Protein AF-A0A9P3ABR6-F1 (afdb_monomer_lite)

Sequence (146 aa):
MYVLEVPRRQAGTRQLNVAVRQRINVFYRPVGLEGDPADTGAKLQWTLTHDEAGVSLLTVRNPMPYHVSLQALRIDAVQLSEYLLLAPGAHFEMVVPASVLPSATHRFSYKALTDYGGQRTYCTPLKGQAAFTARLLEPHSFQDEC

Secondary structure (DSSP, 8-state):
-EEE--PPP---TTPPP---EEE-------TT--S-GGGTTTT-EEEEEE-TT--EEEEEE--SSS-EEEEEEEETTEEEEEEEEEPTT-EEEEEPPTTS-TTS-EEEEEEEE-TTS-EEEEEEEESS-SEE-PEEPPTTS-TT--

Foldseek 3Di:
DKDKADDDDDDDDPDDDDIDIDDDDDDDDDPPFDDDLVCQQQVKKWFWDADPVGWIKIKIFRQGQDKKWKAQWDWAPDGQDGIDIAHHGDMDMTTDDVVPPLQDWIKTKIWTADPVRDTWIWIDTDHNGRMDGTDTDDPPPDDDDD

pLDDT: mean 89.7, std 10.37, range [48.56, 98.56]

Radius of gyration: 19.5 Å; chains: 1; bounding box: 51×39×51 Å

InterPro domains:
  IPR001829 Pili assembly chaperone, bacterial [PR00969] (15-30)
  IPR001829 Pili assembly chaperone, bacterial [PR00969] (55-70)
  IPR008962 PapD-like superfamily [SSF49354] (1-37)
  IPR013783 Immunoglobulin-like fold [G3DSA:2.60.40.10] (35-123)
  IPR016148 Pili assembly chaperone, C-terminal [PF02753] (60-120)
  IPR036316 Pili assembly chaperone, C-terminal domain superfamily [SSF49584] (37-129)
  IPR050643 Periplasmic Pilus Chaperone [PTHR30251] (2-122)

Structure (mmCIF, N/CA/C/O backbone):
data_AF-A0A9P3ABR6-F1
#
_entry.id   AF-A0A9P3ABR6-F1
#
loop_
_atom_site.group_PDB
_atom_site.id
_atom_site.type_symbol
_atom_site.label_atom_id
_atom_site.label_alt_id
_atom_site.label_comp_id
_atom_site.label_asym_id
_atom_site.label_entity_id
_atom_site.label_seq_id
_atom_site.pdbx_PDB_ins_code
_atom_site.Cartn_x
_atom_site.Cartn_y
_atom_site.Cartn_z
_atom_site.occupancy
_atom_site.B_iso_or_equiv
_atom_site.auth_seq_id
_atom_site.auth_comp_id
_atom_site.auth_asym_id
_atom_site.auth_atom_id
_atom_site.pdbx_PDB_model_num
ATOM 1 N N . MET A 1 1 ? -17.894 -0.484 4.144 1.00 92.69 1 MET A N 1
ATOM 2 C CA . MET A 1 1 ? -18.962 -0.806 5.113 1.00 92.69 1 MET A CA 1
ATOM 3 C C . MET A 1 1 ? -18.739 -0.038 6.403 1.00 92.69 1 MET A C 1
ATOM 5 O O . MET A 1 1 ? -17.598 0.097 6.833 1.00 92.69 1 MET A O 1
ATOM 9 N N . TYR A 1 2 ? -19.816 0.468 6.998 1.00 93.31 2 TYR A N 1
ATOM 10 C CA . TYR A 1 2 ? -19.788 1.152 8.287 1.00 93.31 2 TYR A CA 1
ATOM 11 C C . TYR A 1 2 ? -20.630 0.365 9.284 1.00 93.31 2 TYR A C 1
ATOM 13 O O . TYR A 1 2 ? -21.764 0.015 8.972 1.00 93.31 2 TYR A O 1
ATOM 21 N N . VAL A 1 3 ? -20.082 0.120 10.470 1.00 94.31 3 VAL A N 1
ATOM 22 C CA . VAL A 1 3 ? -20.807 -0.479 11.597 1.00 94.31 3 VAL A CA 1
ATOM 23 C C . VAL A 1 3 ? -20.670 0.473 12.776 1.00 94.31 3 VAL A C 1
ATOM 25 O O . VAL A 1 3 ? -19.560 0.893 13.101 1.00 94.31 3 VAL A O 1
ATOM 28 N N . LEU A 1 4 ? -21.791 0.873 13.372 1.00 93.75 4 LEU A N 1
ATOM 29 C CA . LEU A 1 4 ? -21.819 1.795 14.504 1.00 93.75 4 LEU A CA 1
ATOM 30 C C . LEU A 1 4 ? -22.410 1.084 15.713 1.00 93.75 4 LEU A C 1
ATOM 32 O O . LEU A 1 4 ? -23.557 0.645 15.671 1.00 93.75 4 LEU A O 1
ATOM 36 N N . GLU A 1 5 ? -21.639 1.021 16.791 1.00 91.81 5 GLU A N 1
ATOM 37 C CA . GLU A 1 5 ? -22.167 0.640 18.090 1.00 91.81 5 GLU A CA 1
ATOM 38 C C . GLU A 1 5 ? -22.947 1.814 18.685 1.00 91.81 5 GLU A C 1
ATOM 40 O O . GLU A 1 5 ? -22.460 2.947 18.729 1.00 91.81 5 GLU A O 1
ATOM 45 N N . VAL A 1 6 ? -24.162 1.539 19.153 1.00 90.31 6 VAL 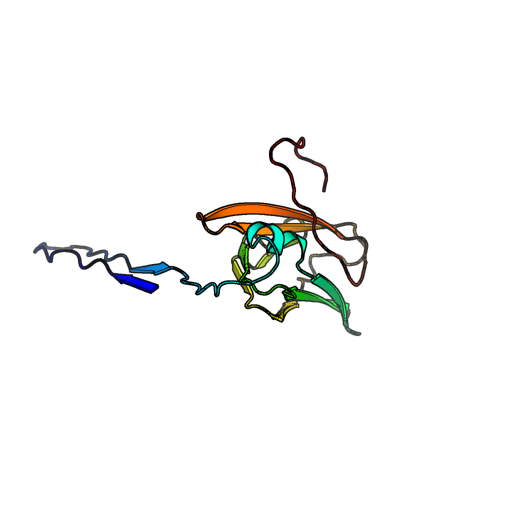A N 1
ATOM 46 C CA . VAL A 1 6 ? -24.980 2.511 19.878 1.00 90.31 6 VAL A CA 1
ATOM 47 C C . VAL A 1 6 ? -25.035 2.072 21.341 1.00 90.31 6 VAL A C 1
ATOM 49 O O . VAL A 1 6 ? -25.817 1.178 21.678 1.00 90.31 6 VAL A O 1
ATOM 52 N N . PRO A 1 7 ? -24.201 2.655 22.221 1.00 85.00 7 PRO A N 1
ATOM 53 C CA . PRO A 1 7 ? -24.175 2.280 23.626 1.00 85.00 7 PRO A CA 1
ATOM 54 C C . PRO A 1 7 ? -25.491 2.664 24.305 1.00 85.00 7 PRO A C 1
ATOM 56 O O . PRO A 1 7 ? -26.106 3.693 24.005 1.00 85.00 7 PRO A O 1
ATOM 59 N N . ARG A 1 8 ? -25.928 1.838 25.260 1.00 84.44 8 ARG A N 1
ATOM 60 C CA . ARG A 1 8 ? -27.131 2.130 26.047 1.00 84.44 8 ARG A CA 1
ATOM 61 C C . ARG A 1 8 ? -26.893 3.393 26.869 1.00 84.44 8 ARG A C 1
ATOM 63 O O . ARG A 1 8 ? -25.910 3.487 27.600 1.00 84.44 8 ARG A O 1
ATOM 70 N N . ARG A 1 9 ? -27.817 4.350 26.778 1.00 79.44 9 ARG A N 1
ATOM 71 C CA . ARG A 1 9 ? -27.775 5.572 27.584 1.00 79.44 9 ARG A CA 1
ATOM 72 C C . ARG A 1 9 ? -27.930 5.205 29.060 1.00 79.44 9 ARG A C 1
ATOM 74 O O . ARG A 1 9 ? -28.938 4.613 29.436 1.00 79.44 9 ARG A O 1
ATOM 81 N N . GLN A 1 10 ? -26.951 5.568 29.879 1.00 80.31 10 GLN A N 1
ATOM 82 C CA . GLN A 1 10 ? -27.040 5.469 31.335 1.00 80.31 10 GLN A CA 1
ATOM 83 C C . GLN A 1 10 ? -27.117 6.878 31.929 1.00 80.31 10 GLN A C 1
ATOM 85 O O . GLN A 1 10 ? -26.683 7.845 31.302 1.00 80.31 10 GLN A O 1
ATOM 90 N N . ALA A 1 11 ? -27.755 7.006 33.090 1.00 82.12 11 ALA A N 1
ATOM 91 C CA . ALA A 1 11 ? -27.826 8.264 33.820 1.00 82.12 11 ALA A CA 1
ATOM 92 C C . ALA A 1 11 ? -26.695 8.307 34.854 1.00 82.12 11 ALA A C 1
ATOM 94 O O . ALA A 1 11 ? -26.538 7.370 35.634 1.00 82.12 11 ALA A O 1
ATOM 95 N N . GLY A 1 12 ? -25.931 9.397 34.877 1.00 83.44 12 GLY A N 1
ATOM 96 C CA . GLY A 1 12 ? -24.861 9.607 35.846 1.00 83.44 12 GLY A CA 1
ATOM 97 C C . GLY A 1 12 ? -24.346 11.043 35.814 1.00 83.44 12 GLY A C 1
ATOM 98 O O . GLY A 1 12 ? -24.296 11.682 34.762 1.00 83.44 12 GLY A O 1
ATOM 99 N N . THR A 1 13 ? -23.966 11.576 36.973 1.00 84.81 13 THR A N 1
ATOM 100 C CA . THR A 1 13 ? -23.252 12.852 37.080 1.00 84.81 13 THR A CA 1
ATOM 101 C C . THR A 1 13 ? -21.793 12.649 36.662 1.00 84.81 13 THR A C 1
ATOM 103 O O . THR A 1 13 ? -21.127 11.748 37.159 1.00 84.81 13 THR A O 1
ATOM 106 N N . ARG A 1 14 ? -21.286 13.496 35.751 1.00 85.94 14 ARG A N 1
ATOM 107 C CA . ARG A 1 14 ? -19.916 13.421 35.187 1.00 85.94 14 ARG A CA 1
ATOM 108 C C . ARG A 1 14 ? -19.622 12.128 34.402 1.00 85.94 14 ARG A C 1
ATOM 110 O O . ARG A 1 14 ? -18.591 11.495 34.603 1.00 85.94 14 ARG A O 1
ATOM 117 N N . GLN A 1 15 ? -20.514 11.748 33.487 1.00 84.38 15 GLN A N 1
ATOM 118 C CA . GLN A 1 15 ? -20.338 10.555 32.652 1.00 84.38 15 GLN A CA 1
ATOM 119 C C . GLN A 1 15 ? -19.719 10.856 31.273 1.00 84.38 15 GLN A C 1
ATOM 121 O O . GLN A 1 15 ? -20.128 11.800 30.598 1.00 84.38 15 GLN A O 1
ATOM 126 N N . LEU A 1 16 ? -18.796 9.991 30.829 1.00 86.19 16 LEU A N 1
ATOM 127 C CA . LEU A 1 16 ? -18.312 9.891 29.447 1.00 86.19 16 LEU A CA 1
ATOM 128 C C . LEU A 1 16 ? -19.025 8.733 28.733 1.00 86.19 16 LEU A C 1
ATOM 130 O O . LEU A 1 16 ? -18.985 7.598 29.203 1.00 86.19 16 LEU A O 1
ATOM 134 N N . ASN A 1 17 ? -19.643 9.015 27.585 1.00 85.44 17 ASN A N 1
ATOM 135 C CA . ASN A 1 17 ? -20.204 7.995 26.701 1.00 85.44 17 ASN A CA 1
ATOM 136 C C . ASN A 1 17 ? -19.274 7.806 25.503 1.00 85.44 17 ASN A C 1
ATOM 138 O O . ASN A 1 17 ? -18.977 8.766 24.795 1.00 85.44 17 ASN A O 1
ATOM 142 N N . VAL A 1 18 ? -18.842 6.570 25.271 1.00 88.50 18 VAL A N 1
ATOM 143 C CA . VAL A 1 18 ? -17.990 6.205 24.136 1.00 88.50 18 VAL A CA 1
ATOM 144 C C . VAL A 1 18 ? -18.797 5.319 23.199 1.00 88.50 18 VAL A C 1
ATOM 146 O O . VAL A 1 18 ? -19.394 4.342 23.638 1.00 88.50 18 VAL A O 1
ATOM 149 N N . ALA A 1 19 ? -18.819 5.670 21.915 1.00 90.38 19 ALA A N 1
ATOM 150 C CA . ALA A 1 19 ? -19.404 4.864 20.852 1.00 90.38 19 ALA A CA 1
ATOM 151 C C . ALA A 1 19 ? -18.323 4.551 19.816 1.00 90.38 19 ALA A C 1
ATOM 153 O O . ALA A 1 19 ? -17.551 5.435 19.435 1.00 90.38 19 ALA A O 1
ATOM 154 N N . VAL A 1 20 ? -18.273 3.305 19.351 1.00 92.25 20 VAL A N 1
ATOM 155 C CA . VAL A 1 20 ? -17.267 2.852 18.388 1.00 92.25 20 VAL A CA 1
ATOM 156 C C . VAL A 1 20 ? -17.889 2.765 16.999 1.00 92.25 20 VAL A C 1
ATOM 158 O O . VAL A 1 20 ? -18.916 2.120 16.792 1.00 92.25 20 VAL A O 1
ATOM 161 N N . ARG A 1 21 ? -17.248 3.408 16.018 1.00 95.19 21 ARG A N 1
ATOM 162 C CA . ARG A 1 21 ? -17.587 3.272 14.598 1.00 95.19 21 ARG A CA 1
ATOM 163 C C . ARG A 1 21 ? -16.473 2.530 13.877 1.00 95.19 21 ARG A C 1
ATOM 165 O O . ARG A 1 21 ? -15.358 3.032 13.780 1.00 95.19 21 ARG A O 1
ATOM 172 N N . GLN A 1 22 ? -16.803 1.383 13.302 1.00 94.81 22 GLN A N 1
ATOM 173 C CA . GLN A 1 22 ? -15.895 0.606 12.468 1.00 94.81 22 GLN A CA 1
ATOM 174 C C . GLN A 1 22 ? -16.087 0.968 10.991 1.00 94.81 22 GLN A C 1
ATOM 176 O O . GLN A 1 22 ? -17.216 1.108 10.510 1.00 94.81 22 GLN A O 1
ATOM 181 N N . ARG A 1 23 ? -14.973 1.121 10.266 1.00 94.00 23 ARG A N 1
ATOM 182 C CA . ARG A 1 23 ? -14.927 1.357 8.815 1.00 94.00 23 ARG A CA 1
ATOM 183 C C . ARG A 1 23 ? -14.143 0.224 8.173 1.00 94.00 23 ARG A C 1
ATOM 185 O O . ARG A 1 23 ? -12.939 0.132 8.371 1.00 94.00 23 ARG A O 1
ATOM 192 N N . ILE A 1 24 ? -14.833 -0.628 7.427 1.00 92.31 24 ILE A N 1
ATOM 193 C CA . ILE A 1 24 ? -14.257 -1.836 6.828 1.00 92.31 24 ILE A CA 1
ATOM 194 C C . ILE A 1 24 ? -14.329 -1.707 5.307 1.00 92.31 24 ILE A C 1
ATOM 196 O O . ILE A 1 24 ? -15.386 -1.361 4.765 1.00 92.31 24 ILE A O 1
ATOM 200 N N . ASN A 1 25 ? -13.222 -1.975 4.615 1.00 92.75 25 ASN A N 1
ATOM 201 C CA . ASN A 1 25 ? -13.207 -2.028 3.156 1.00 92.75 25 ASN A CA 1
ATOM 202 C C . ASN A 1 25 ? -13.974 -3.269 2.679 1.00 92.75 25 ASN A C 1
ATOM 204 O O . ASN A 1 25 ? -13.763 -4.360 3.196 1.00 92.75 25 ASN A O 1
ATOM 208 N N . VAL A 1 26 ? -14.868 -3.100 1.704 1.00 94.25 26 VAL A N 1
ATOM 209 C CA . VAL A 1 26 ? -15.595 -4.206 1.063 1.00 94.25 26 VAL A CA 1
ATOM 210 C C . VAL A 1 26 ? -15.310 -4.126 -0.424 1.00 94.25 26 VAL A C 1
ATOM 212 O O . VAL A 1 26 ? -15.634 -3.120 -1.053 1.00 94.25 26 VAL A O 1
ATOM 215 N N . PHE A 1 27 ? -14.697 -5.174 -0.964 1.00 94.00 27 PHE A N 1
ATOM 216 C CA . PHE A 1 27 ? -14.332 -5.258 -2.371 1.00 94.00 27 PHE A CA 1
ATOM 217 C C . PHE A 1 27 ? -15.138 -6.364 -3.045 1.00 94.00 27 PHE A C 1
ATOM 219 O O . PHE A 1 27 ? -15.201 -7.487 -2.549 1.00 94.00 27 PHE A O 1
ATOM 226 N N . TYR A 1 28 ? -15.747 -6.048 -4.184 1.00 94.50 28 TYR A N 1
ATOM 227 C CA . TYR A 1 28 ? -16.374 -7.047 -5.041 1.00 94.50 28 TYR A CA 1
ATOM 228 C C . TYR A 1 28 ? -15.313 -7.680 -5.950 1.00 94.50 28 TYR A C 1
ATOM 230 O O . TYR A 1 28 ? -14.548 -6.958 -6.591 1.00 94.50 28 TYR A O 1
ATOM 238 N N . ARG A 1 29 ? -15.267 -9.017 -6.003 1.00 94.19 29 ARG A N 1
ATOM 239 C CA . ARG A 1 29 ? -14.360 -9.788 -6.865 1.00 94.19 29 ARG A CA 1
ATOM 240 C C . ARG A 1 29 ? -15.184 -10.594 -7.877 1.00 94.19 29 ARG A C 1
ATOM 242 O O . ARG A 1 29 ? -15.699 -11.649 -7.507 1.00 94.19 29 ARG A O 1
ATOM 249 N N . PRO A 1 30 ? -15.342 -10.105 -9.123 1.00 95.19 30 PRO A N 1
ATOM 250 C CA . PRO A 1 30 ? -15.942 -10.891 -10.192 1.00 95.19 30 PRO A CA 1
ATOM 251 C C . PRO A 1 30 ? -15.197 -12.213 -10.396 1.00 95.19 30 PRO A C 1
ATOM 253 O O . PRO A 1 30 ? -13.990 -12.309 -10.155 1.00 95.19 30 PRO A O 1
ATOM 256 N N . VAL A 1 31 ? -15.911 -13.226 -10.882 1.00 94.81 31 VAL A N 1
ATOM 257 C CA . VAL A 1 31 ? -15.281 -14.470 -11.335 1.00 94.81 31 VAL A CA 1
ATOM 258 C C . VAL A 1 31 ? -14.436 -14.205 -12.586 1.00 94.81 31 VAL A C 1
ATOM 260 O O . VAL A 1 31 ? -14.790 -13.357 -13.403 1.00 94.81 31 VAL A O 1
ATOM 263 N N . GLY A 1 32 ? -13.321 -14.923 -12.739 1.00 93.81 32 GLY A N 1
ATOM 264 C CA . GLY A 1 32 ? -12.455 -14.818 -13.922 1.00 93.81 32 GLY A CA 1
ATOM 265 C C . GLY A 1 32 ? -11.359 -13.748 -13.858 1.00 93.81 32 GLY A C 1
ATOM 266 O O . GLY A 1 32 ? -10.697 -13.521 -14.864 1.00 93.81 32 GLY A O 1
ATOM 267 N N . LEU A 1 33 ? -11.136 -13.100 -12.707 1.00 94.19 33 LEU A N 1
ATOM 268 C CA . LEU A 1 33 ? -9.934 -12.280 -12.520 1.00 94.19 33 LEU A CA 1
ATOM 269 C C . LEU A 1 33 ? -8.683 -13.162 -12.436 1.00 94.19 33 LEU A C 1
ATOM 271 O O . LEU A 1 33 ? -8.667 -14.147 -11.699 1.00 94.19 33 LEU A O 1
ATOM 275 N N . GLU A 1 34 ? -7.644 -12.783 -13.175 1.00 92.06 34 GLU A N 1
ATOM 276 C CA . GLU A 1 34 ? -6.385 -13.522 -13.239 1.00 92.06 34 GLU A CA 1
ATOM 277 C C . GLU A 1 34 ? -5.441 -13.216 -12.066 1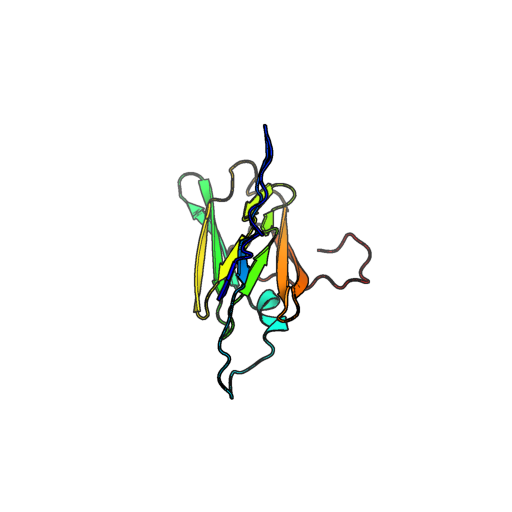.00 92.06 34 GLU A C 1
ATOM 279 O O . GLU A 1 34 ? -5.283 -12.069 -11.639 1.00 92.06 34 GLU A O 1
ATOM 284 N N . GLY A 1 35 ? -4.714 -14.250 -11.633 1.00 88.44 35 GLY A N 1
ATOM 285 C CA . GLY A 1 35 ? -3.694 -14.169 -10.589 1.00 88.44 35 GLY A CA 1
ATOM 286 C C . GLY A 1 35 ? -4.237 -14.314 -9.166 1.00 88.44 35 GLY A C 1
ATOM 287 O O . GLY A 1 35 ? -5.438 -14.422 -8.939 1.00 88.44 35 GLY A O 1
ATOM 288 N N . ASP A 1 36 ? -3.324 -14.338 -8.194 1.00 88.69 36 ASP A N 1
ATOM 289 C CA . ASP A 1 36 ? -3.667 -14.347 -6.771 1.00 88.69 36 ASP A CA 1
ATOM 290 C C . ASP A 1 36 ? -3.637 -12.905 -6.215 1.00 88.69 36 ASP A C 1
ATOM 292 O O . ASP A 1 36 ? -2.612 -12.220 -6.339 1.00 88.69 36 ASP A O 1
ATOM 296 N N . PRO A 1 37 ? -4.723 -12.418 -5.584 1.00 90.19 37 PRO A N 1
ATOM 297 C CA . PRO A 1 37 ? -4.739 -11.135 -4.886 1.00 90.19 37 PRO A CA 1
ATOM 298 C C . PRO A 1 37 ? -3.596 -10.966 -3.879 1.00 90.19 37 PRO A C 1
ATOM 300 O O . PRO A 1 37 ? -3.080 -9.856 -3.729 1.00 90.19 37 PRO A O 1
ATOM 303 N N . ALA A 1 38 ? -3.168 -12.040 -3.212 1.00 87.69 38 ALA A N 1
ATOM 304 C CA . ALA A 1 38 ? -2.092 -12.009 -2.230 1.00 87.69 38 ALA A CA 1
ATOM 305 C C . ALA A 1 38 ? -0.744 -11.603 -2.844 1.00 87.69 38 ALA A C 1
ATOM 307 O O . ALA A 1 38 ? 0.098 -11.041 -2.136 1.00 87.69 38 ALA A O 1
ATOM 308 N N . ASP A 1 39 ? -0.547 -11.843 -4.142 1.00 89.69 39 ASP A N 1
ATOM 309 C CA . ASP A 1 39 ? 0.684 -11.515 -4.869 1.00 89.69 39 ASP A CA 1
ATOM 310 C C . ASP A 1 39 ? 0.705 -10.079 -5.389 1.00 89.69 39 ASP A C 1
ATOM 312 O O . ASP A 1 39 ? 1.728 -9.609 -5.890 1.00 89.69 39 ASP A O 1
ATOM 316 N N . THR A 1 40 ? -0.410 -9.355 -5.261 1.00 93.88 40 THR A N 1
ATOM 317 C CA . THR A 1 40 ? -0.540 -8.000 -5.802 1.00 93.88 40 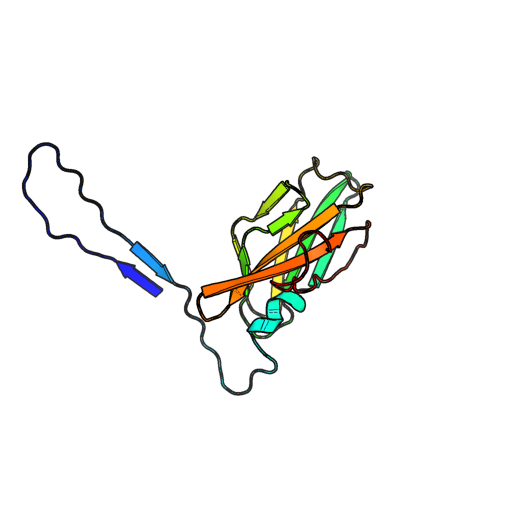THR A CA 1
ATOM 318 C C . THR A 1 40 ? 0.524 -7.054 -5.252 1.00 93.88 40 THR A C 1
ATOM 320 O O . THR A 1 40 ? 1.043 -6.233 -6.003 1.00 93.88 40 THR A O 1
ATOM 323 N N . GLY A 1 41 ? 0.902 -7.208 -3.976 1.00 95.12 41 GLY A N 1
ATOM 324 C CA . GLY A 1 41 ? 1.975 -6.423 -3.359 1.00 95.12 41 GLY A CA 1
ATOM 325 C C . GLY A 1 41 ? 3.274 -6.492 -4.166 1.00 95.12 41 GLY A C 1
ATOM 326 O O . GLY A 1 41 ? 3.750 -5.465 -4.636 1.00 95.12 41 GLY A O 1
ATOM 327 N N . ALA A 1 42 ? 3.781 -7.697 -4.448 1.00 95.50 42 ALA A N 1
ATOM 328 C CA . ALA A 1 42 ? 5.020 -7.888 -5.214 1.00 95.50 42 ALA A CA 1
ATOM 329 C C . ALA A 1 42 ? 4.964 -7.306 -6.638 1.00 95.50 42 ALA A C 1
ATOM 331 O O . ALA A 1 42 ? 5.997 -6.973 -7.215 1.00 95.50 42 ALA A O 1
ATOM 332 N N . LYS A 1 43 ? 3.762 -7.204 -7.218 1.00 96.69 43 LYS A N 1
ATOM 333 C CA . LYS A 1 43 ? 3.539 -6.761 -8.603 1.00 96.69 43 LYS A CA 1
ATOM 334 C C . LYS A 1 43 ? 3.325 -5.252 -8.739 1.00 96.69 43 LYS A C 1
ATOM 336 O O . LYS A 1 43 ? 3.145 -4.766 -9.857 1.00 96.69 43 LYS A O 1
ATOM 341 N N . LEU A 1 44 ? 3.343 -4.506 -7.632 1.00 98.06 44 LEU A N 1
ATOM 342 C CA . LEU A 1 44 ? 3.323 -3.048 -7.673 1.00 98.06 44 LEU A CA 1
ATOM 343 C C . LEU A 1 44 ? 4.571 -2.510 -8.373 1.00 98.06 44 LEU A C 1
ATOM 345 O O . LEU A 1 44 ? 5.694 -2.933 -8.095 1.00 98.06 44 LEU A O 1
ATOM 349 N N . GLN A 1 45 ? 4.355 -1.543 -9.257 1.00 97.94 45 GLN A N 1
ATOM 350 C CA . GLN A 1 45 ? 5.413 -0.878 -10.006 1.00 97.94 45 GLN A CA 1
ATOM 351 C C . GLN A 1 45 ? 5.742 0.436 -9.315 1.00 97.94 45 GLN A C 1
ATOM 353 O O . GLN A 1 45 ? 4.850 1.258 -9.111 1.00 97.94 45 GLN A O 1
ATOM 358 N N . TRP A 1 46 ? 7.007 0.626 -8.960 1.00 97.56 46 TRP A N 1
ATOM 359 C CA . TRP A 1 46 ? 7.472 1.826 -8.279 1.00 97.56 46 TRP A CA 1
ATOM 360 C C . TRP A 1 46 ? 8.431 2.592 -9.173 1.00 97.56 46 TRP A C 1
ATOM 362 O O . TRP A 1 46 ? 9.260 1.984 -9.852 1.00 97.56 46 TRP A O 1
ATOM 372 N N . THR A 1 47 ? 8.343 3.918 -9.147 1.00 95.75 47 THR A N 1
ATOM 373 C CA . THR A 1 47 ? 9.325 4.795 -9.783 1.00 95.75 47 THR A CA 1
ATOM 374 C C . THR A 1 47 ? 9.760 5.907 -8.844 1.00 95.75 47 THR A C 1
ATOM 376 O O . THR A 1 47 ? 8.938 6.465 -8.121 1.00 95.75 47 THR A O 1
ATOM 379 N N . LEU A 1 48 ? 11.049 6.234 -8.862 1.00 92.62 48 LEU A N 1
ATOM 380 C CA . LEU A 1 48 ? 11.638 7.338 -8.111 1.00 92.62 48 LEU A CA 1
ATOM 381 C C . LEU A 1 48 ? 12.287 8.311 -9.096 1.00 92.62 48 LEU A C 1
ATOM 383 O O . LEU A 1 48 ? 13.278 7.979 -9.745 1.00 92.62 48 LEU A O 1
ATOM 387 N N . THR A 1 49 ? 11.724 9.507 -9.213 1.00 90.56 49 THR A N 1
ATOM 388 C CA . THR A 1 49 ? 12.220 10.573 -10.094 1.00 90.56 49 THR A CA 1
ATOM 389 C C . THR A 1 49 ? 12.689 11.769 -9.277 1.00 90.56 49 THR A C 1
ATOM 391 O O . THR A 1 49 ? 12.319 11.909 -8.116 1.00 90.56 49 THR A O 1
ATOM 394 N N . HIS A 1 50 ? 13.502 12.630 -9.884 1.00 87.44 50 HIS A N 1
ATOM 395 C CA . HIS A 1 50 ? 13.954 13.889 -9.294 1.00 87.44 50 HIS A CA 1
ATOM 396 C C . HIS A 1 50 ? 13.597 15.018 -10.256 1.00 87.44 50 HIS A C 1
ATOM 398 O O . HIS A 1 50 ? 13.762 14.846 -11.466 1.00 87.44 50 HIS A O 1
ATOM 404 N N . ASP A 1 51 ? 13.094 16.135 -9.741 1.00 82.31 51 ASP A N 1
ATOM 405 C CA . ASP A 1 51 ? 12.922 17.348 -10.541 1.00 82.31 51 ASP A CA 1
ATOM 406 C C . ASP A 1 51 ? 14.225 18.169 -10.621 1.00 82.31 51 ASP A C 1
ATOM 408 O O . ASP A 1 51 ? 15.230 17.852 -9.978 1.00 82.31 51 ASP A O 1
ATOM 412 N N . GLU A 1 52 ? 14.219 19.237 -11.425 1.00 78.94 52 GLU A N 1
ATOM 413 C CA . GLU A 1 52 ? 15.375 20.134 -11.590 1.00 78.94 52 GLU A CA 1
ATOM 414 C C . GLU A 1 52 ? 15.766 20.865 -10.292 1.00 78.94 52 GLU A C 1
ATOM 416 O O . GLU A 1 52 ? 16.906 21.305 -10.150 1.00 78.94 52 GLU A O 1
ATOM 421 N N . ALA A 1 53 ? 14.843 20.967 -9.329 1.00 80.88 53 ALA A N 1
ATOM 422 C CA . ALA A 1 53 ? 15.072 21.549 -8.010 1.00 80.88 53 ALA A CA 1
ATOM 423 C C . ALA A 1 53 ? 15.605 20.523 -6.986 1.00 80.88 53 ALA A C 1
ATOM 425 O O . ALA A 1 53 ? 15.881 20.886 -5.841 1.00 80.88 53 ALA A O 1
ATOM 426 N N . GLY A 1 54 ? 15.780 19.258 -7.388 1.00 82.00 54 GLY A N 1
ATOM 427 C CA . GLY A 1 54 ? 16.282 18.175 -6.545 1.00 82.00 54 GLY A CA 1
ATOM 428 C C . GLY A 1 54 ? 15.222 17.521 -5.655 1.00 82.00 54 GLY A C 1
ATOM 429 O O . GLY A 1 54 ? 15.578 16.741 -4.772 1.00 82.00 54 GLY A O 1
ATOM 430 N N . VAL A 1 55 ? 13.934 17.807 -5.863 1.00 88.62 55 VAL A N 1
ATOM 431 C CA . VAL A 1 55 ? 12.835 17.165 -5.138 1.00 88.62 55 VAL A CA 1
ATOM 432 C C . VAL A 1 55 ? 12.611 15.766 -5.695 1.00 88.62 55 VAL A C 1
ATOM 434 O O . VAL A 1 55 ? 12.341 15.573 -6.881 1.00 88.62 55 VAL A O 1
ATOM 437 N N . SER A 1 56 ? 12.698 14.776 -4.813 1.00 90.94 56 SER A N 1
ATOM 438 C CA . SER A 1 56 ? 12.437 13.378 -5.132 1.00 90.94 56 SER A CA 1
ATOM 439 C C . SER A 1 56 ? 10.931 13.077 -5.086 1.00 90.94 56 SER A C 1
ATOM 441 O O . SER A 1 56 ? 10.259 13.356 -4.089 1.00 90.94 56 SER A O 1
ATOM 443 N N . LEU A 1 57 ? 10.401 12.452 -6.137 1.00 93.31 57 LEU A N 1
ATOM 444 C CA . LEU A 1 57 ? 9.008 12.018 -6.255 1.00 93.31 57 LEU A CA 1
ATOM 445 C C . LEU A 1 57 ? 8.949 10.495 -6.387 1.00 93.31 57 LEU A C 1
ATOM 447 O O . LEU A 1 57 ? 9.506 9.921 -7.323 1.00 93.31 57 LEU A O 1
ATOM 451 N N . LEU A 1 58 ? 8.260 9.842 -5.453 1.00 95.38 58 LEU A N 1
ATOM 452 C CA . LEU A 1 58 ? 7.984 8.413 -5.503 1.00 95.38 58 LEU A CA 1
ATOM 453 C C . LEU A 1 58 ? 6.577 8.184 -6.054 1.00 95.38 58 LEU A C 1
ATOM 455 O O . LEU A 1 58 ? 5.596 8.654 -5.484 1.00 95.38 58 LEU A O 1
ATOM 459 N N . THR A 1 59 ? 6.475 7.410 -7.125 1.00 97.06 59 THR A N 1
ATOM 460 C CA . THR A 1 59 ? 5.200 7.009 -7.724 1.00 97.06 59 THR A CA 1
ATOM 461 C C . THR A 1 59 ? 5.012 5.511 -7.579 1.00 97.06 59 THR A C 1
ATOM 463 O O . THR A 1 59 ? 5.940 4.734 -7.799 1.00 97.06 59 THR A O 1
ATOM 466 N N . VAL A 1 60 ? 3.800 5.095 -7.230 1.00 98.38 60 VAL A N 1
ATOM 467 C CA . VAL A 1 60 ? 3.376 3.695 -7.241 1.00 98.38 60 VAL A CA 1
ATOM 468 C C . VAL A 1 60 ? 2.237 3.509 -8.217 1.00 98.38 60 VAL A C 1
ATOM 470 O O . VAL A 1 60 ? 1.284 4.282 -8.211 1.00 98.38 60 VAL A O 1
ATOM 473 N N . ARG A 1 61 ? 2.300 2.453 -9.024 1.00 98.56 61 ARG A N 1
ATOM 474 C CA . ARG A 1 61 ? 1.232 2.025 -9.925 1.00 98.56 61 ARG A CA 1
ATOM 475 C C . ARG A 1 61 ? 0.803 0.604 -9.588 1.00 98.56 61 ARG A C 1
ATOM 477 O O . ARG A 1 61 ? 1.635 -0.286 -9.416 1.00 98.56 61 ARG A O 1
ATOM 484 N N . ASN A 1 62 ? -0.508 0.394 -9.538 1.00 98.19 62 ASN A N 1
ATOM 485 C CA . ASN A 1 62 ? -1.126 -0.913 -9.375 1.00 98.19 62 ASN A CA 1
ATOM 486 C C . ASN A 1 62 ? -1.610 -1.443 -10.736 1.00 98.19 62 ASN A C 1
ATOM 488 O O . ASN A 1 62 ? -2.711 -1.095 -11.161 1.00 98.19 62 ASN A O 1
ATOM 492 N N . PRO A 1 63 ? -0.827 -2.276 -11.445 1.00 97.25 63 PRO A N 1
ATOM 493 C CA . PRO A 1 63 ? -1.256 -2.840 -12.724 1.00 97.25 63 PRO A CA 1
ATOM 494 C C . PRO A 1 63 ? -2.279 -3.980 -12.577 1.00 97.25 63 PRO A C 1
ATOM 496 O O . PRO A 1 63 ? -2.785 -4.466 -13.584 1.00 97.25 63 PRO A O 1
ATOM 499 N N . MET A 1 64 ? -2.557 -4.442 -11.357 1.00 97.19 64 MET A N 1
ATOM 500 C CA . MET A 1 64 ? -3.331 -5.657 -11.106 1.00 97.19 64 MET A CA 1
ATOM 501 C C . MET A 1 64 ? -4.836 -5.373 -10.977 1.00 97.19 64 MET A C 1
ATOM 503 O O . MET A 1 64 ? -5.224 -4.268 -10.589 1.00 97.19 64 MET A O 1
ATOM 507 N N . PRO A 1 65 ? -5.706 -6.376 -11.212 1.00 96.88 65 PRO A N 1
ATOM 508 C CA . PRO A 1 65 ? -7.158 -6.224 -11.108 1.00 96.88 65 PRO A CA 1
ATOM 509 C C . PRO A 1 65 ? -7.683 -6.238 -9.656 1.00 96.88 65 PRO A C 1
ATOM 511 O O . PRO A 1 65 ? -8.887 -6.361 -9.431 1.00 96.88 65 PRO A O 1
ATOM 514 N N . TYR A 1 66 ? -6.806 -6.111 -8.656 1.00 97.19 66 TYR A N 1
ATOM 515 C CA . TYR A 1 66 ? -7.149 -6.165 -7.233 1.00 97.19 66 TYR A CA 1
ATOM 516 C C . TYR A 1 66 ? -6.838 -4.842 -6.540 1.00 97.19 66 TYR A C 1
ATOM 518 O O . TYR A 1 66 ? -5.881 -4.154 -6.888 1.00 97.19 66 TYR A O 1
ATOM 526 N N . HIS A 1 67 ? -7.643 -4.489 -5.537 1.00 96.94 67 HIS A N 1
ATOM 527 C CA . HIS A 1 67 ? -7.302 -3.392 -4.636 1.00 96.94 67 HIS A CA 1
ATOM 528 C C . HIS A 1 67 ? -6.130 -3.798 -3.740 1.00 96.94 67 HIS A C 1
ATOM 530 O O . HIS A 1 67 ? -6.056 -4.947 -3.307 1.00 96.94 67 HIS A O 1
ATOM 536 N N . VAL A 1 68 ? -5.260 -2.844 -3.412 1.00 96.94 68 VAL A N 1
ATOM 537 C CA . VAL A 1 68 ? -4.127 -3.065 -2.506 1.00 96.94 68 VAL A CA 1
ATOM 538 C C . VAL A 1 68 ? -4.185 -2.086 -1.355 1.00 96.94 68 VAL A C 1
ATOM 540 O O . VAL A 1 68 ? -4.123 -0.876 -1.561 1.00 96.94 68 VAL A O 1
ATOM 543 N N . SER A 1 69 ? -4.263 -2.613 -0.139 1.00 96.69 69 SER A N 1
ATOM 544 C CA . SER A 1 69 ? -4.079 -1.835 1.083 1.00 96.69 69 SER A CA 1
ATOM 545 C C . SER A 1 69 ? -2.626 -1.946 1.529 1.00 96.69 69 SER A C 1
ATOM 547 O O . SER A 1 69 ? -2.186 -3.011 1.962 1.00 96.69 69 SER A O 1
ATOM 549 N N . LEU A 1 70 ? -1.894 -0.843 1.427 1.00 97.56 70 LEU A N 1
ATOM 550 C CA . LEU A 1 70 ? -0.528 -0.700 1.906 1.00 97.56 70 LEU A CA 1
ATOM 551 C C . LEU A 1 70 ? -0.508 -0.027 3.275 1.00 97.56 70 LEU A C 1
ATOM 553 O O . LEU A 1 70 ? -1.306 0.867 3.554 1.00 97.56 70 LEU A O 1
ATOM 557 N N . GLN A 1 71 ? 0.436 -0.444 4.107 1.00 96.94 71 GLN A N 1
ATOM 558 C CA . GLN A 1 71 ? 0.731 0.118 5.416 1.00 96.94 71 GLN A CA 1
ATOM 559 C C . GLN A 1 71 ? 2.233 0.296 5.591 1.00 96.94 71 GLN A C 1
ATOM 561 O O . GLN A 1 71 ? 3.025 -0.414 4.967 1.00 96.94 71 GLN A O 1
ATOM 566 N N . ALA A 1 72 ? 2.616 1.187 6.505 1.00 96.75 72 ALA A N 1
ATOM 567 C CA . ALA A 1 72 ? 4.005 1.348 6.927 1.00 96.75 72 ALA A CA 1
ATOM 568 C C . ALA A 1 72 ? 4.982 1.580 5.753 1.00 96.75 72 ALA A C 1
ATOM 570 O O . ALA A 1 72 ? 6.062 0.988 5.725 1.00 96.75 72 ALA A O 1
ATOM 571 N N . LEU A 1 73 ? 4.589 2.395 4.766 1.00 97.44 73 LEU A N 1
ATOM 572 C CA . LEU A 1 73 ? 5.414 2.701 3.599 1.00 97.44 73 LEU A CA 1
ATOM 573 C C . LEU A 1 73 ? 6.573 3.609 4.013 1.00 97.44 73 LEU A C 1
ATOM 575 O O . LEU A 1 73 ? 6.351 4.722 4.502 1.00 97.44 73 LEU A O 1
ATOM 579 N N . ARG A 1 74 ? 7.802 3.125 3.836 1.00 96.38 74 ARG A N 1
ATOM 580 C CA . ARG A 1 74 ? 9.013 3.724 4.401 1.00 96.38 74 ARG A CA 1
ATOM 581 C C . ARG A 1 74 ? 10.197 3.660 3.448 1.00 96.38 74 ARG A C 1
ATOM 583 O O . ARG A 1 74 ? 10.366 2.678 2.724 1.00 96.38 74 ARG A O 1
ATOM 590 N N . ILE A 1 75 ? 11.057 4.668 3.555 1.00 94.38 75 ILE A N 1
ATOM 591 C CA . ILE A 1 75 ? 12.456 4.602 3.131 1.00 94.38 75 ILE A CA 1
ATOM 592 C C . ILE A 1 75 ? 13.305 4.718 4.397 1.00 94.38 75 ILE A C 1
ATOM 594 O O . ILE A 1 75 ? 13.226 5.715 5.111 1.00 94.38 75 ILE A O 1
ATOM 598 N N . ASP A 1 76 ? 14.065 3.673 4.712 1.00 92.25 76 ASP A N 1
ATOM 599 C CA . ASP A 1 76 ? 14.769 3.502 5.985 1.00 92.25 76 ASP A CA 1
ATOM 600 C C . ASP A 1 76 ? 13.849 3.731 7.198 1.00 92.25 76 ASP A C 1
ATOM 602 O O . ASP A 1 76 ? 12.892 2.981 7.413 1.00 92.25 76 ASP A O 1
ATOM 606 N N . ALA A 1 77 ? 14.144 4.761 7.996 1.00 91.38 77 ALA A N 1
ATOM 607 C CA . ALA A 1 77 ? 13.368 5.181 9.157 1.00 91.38 77 ALA A CA 1
ATOM 608 C C . ALA A 1 77 ? 12.309 6.249 8.822 1.00 91.38 77 ALA A C 1
ATOM 610 O O . ALA A 1 77 ? 11.490 6.590 9.675 1.00 91.38 77 ALA A O 1
ATOM 611 N N . VAL A 1 78 ? 12.306 6.784 7.599 1.00 94.19 78 VAL A N 1
ATOM 612 C CA . VAL A 1 78 ? 11.390 7.844 7.173 1.00 94.19 78 VAL A CA 1
ATOM 613 C C . VAL A 1 78 ? 10.083 7.226 6.686 1.00 94.19 78 VAL A C 1
ATOM 615 O O . VAL A 1 78 ? 10.047 6.489 5.700 1.00 94.19 78 VAL A O 1
ATOM 618 N N . GLN A 1 79 ? 8.987 7.544 7.374 1.00 95.44 79 GLN A N 1
ATOM 619 C CA . GLN A 1 79 ? 7.639 7.175 6.956 1.00 95.44 79 GLN A CA 1
ATOM 620 C C . GLN A 1 79 ? 7.165 8.089 5.824 1.00 95.44 79 GLN A C 1
ATOM 622 O O . GLN A 1 79 ? 7.042 9.295 6.018 1.00 95.44 79 GLN A O 1
ATOM 627 N N . LEU A 1 80 ? 6.836 7.503 4.674 1.00 95.94 80 LEU A N 1
ATOM 628 C CA . LEU A 1 80 ? 6.239 8.224 3.548 1.00 95.94 80 LEU A CA 1
ATOM 629 C C . LEU A 1 80 ? 4.710 8.238 3.627 1.00 95.94 80 LEU A C 1
ATOM 631 O O . LEU A 1 80 ? 4.074 9.248 3.350 1.00 95.94 80 LEU A O 1
ATOM 635 N N . SER A 1 81 ? 4.106 7.114 4.020 1.00 96.94 81 SER A N 1
ATOM 636 C CA . SER A 1 81 ? 2.661 7.017 4.229 1.00 96.94 81 SER A CA 1
ATOM 637 C C . SER A 1 81 ? 2.330 5.933 5.242 1.00 96.94 81 SER A C 1
ATOM 639 O O . SER A 1 81 ? 2.887 4.837 5.192 1.00 96.94 81 SER A O 1
ATOM 641 N N . GLU A 1 82 ? 1.425 6.221 6.177 1.00 96.50 82 GLU A N 1
ATOM 642 C CA . GLU A 1 82 ? 0.941 5.219 7.134 1.00 96.50 82 GLU A CA 1
ATOM 643 C C . GLU A 1 82 ? -0.027 4.224 6.503 1.00 96.50 82 GLU A C 1
ATOM 645 O O . GLU A 1 82 ? 0.015 3.035 6.818 1.00 96.50 82 GLU A O 1
ATOM 650 N N . TYR A 1 83 ? -0.854 4.694 5.573 1.00 96.50 83 TYR A N 1
ATOM 651 C CA . TYR A 1 83 ? -1.829 3.876 4.875 1.00 96.50 83 TYR A CA 1
ATOM 652 C C . TYR A 1 83 ? -2.067 4.414 3.468 1.00 96.50 83 TYR A C 1
ATOM 654 O O . TYR A 1 83 ? -2.281 5.612 3.279 1.00 96.50 83 TYR A O 1
ATOM 662 N N . LEU A 1 84 ? -2.095 3.517 2.487 1.00 97.38 84 LEU A N 1
ATOM 663 C CA . LEU A 1 84 ? -2.434 3.845 1.108 1.00 97.38 84 LEU A CA 1
ATOM 664 C C . LEU A 1 84 ? -3.312 2.741 0.519 1.00 97.38 84 LEU A C 1
ATOM 666 O O . LEU A 1 84 ? -2.940 1.572 0.537 1.00 97.38 84 LEU A O 1
ATOM 670 N N . LEU A 1 85 ? -4.478 3.112 -0.012 1.00 97.25 85 LEU A N 1
ATOM 671 C CA . LEU A 1 85 ? -5.350 2.204 -0.755 1.00 97.25 85 LEU A CA 1
ATOM 672 C C . LEU A 1 85 ? -5.219 2.494 -2.248 1.00 97.25 85 LEU A C 1
ATOM 674 O O . LEU A 1 85 ? -5.586 3.577 -2.694 1.00 97.25 85 LEU A O 1
ATOM 678 N N . LEU A 1 86 ? -4.742 1.517 -3.011 1.00 97.50 86 LEU A N 1
ATOM 679 C CA . LEU A 1 86 ? -4.636 1.602 -4.463 1.00 97.50 86 LEU A CA 1
ATOM 680 C C . LEU A 1 86 ? -5.749 0.785 -5.110 1.00 97.50 86 LEU A C 1
ATOM 682 O O . LEU A 1 86 ? -5.860 -0.420 -4.880 1.00 97.50 86 LEU A O 1
ATOM 686 N N . ALA A 1 87 ? -6.566 1.440 -5.931 1.00 97.75 87 ALA A N 1
ATOM 687 C CA . ALA A 1 87 ? -7.538 0.764 -6.782 1.00 97.75 87 ALA A CA 1
ATOM 688 C C . ALA A 1 87 ? -6.840 0.045 -7.959 1.00 97.75 87 ALA A C 1
ATOM 690 O O . ALA A 1 87 ? -5.688 0.366 -8.273 1.00 97.75 87 ALA A O 1
ATOM 691 N N . PRO A 1 88 ? -7.504 -0.919 -8.621 1.00 97.44 88 PRO A N 1
ATOM 692 C CA . PRO A 1 88 ? -7.009 -1.518 -9.858 1.00 97.44 88 PRO A CA 1
ATOM 693 C C . PRO A 1 88 ? -6.681 -0.464 -10.921 1.00 97.44 88 PRO A C 1
ATOM 695 O O . PRO A 1 88 ? -7.484 0.433 -11.172 1.00 97.44 88 PRO A O 1
ATOM 698 N N . GLY A 1 89 ? -5.500 -0.553 -11.534 1.00 97.31 89 GLY A N 1
ATOM 699 C CA . GLY A 1 89 ? -5.028 0.384 -12.562 1.00 97.31 89 GLY A CA 1
ATOM 700 C C . GLY A 1 89 ? -4.615 1.770 -12.050 1.00 97.31 89 GLY A C 1
ATOM 701 O O . GLY A 1 89 ? -4.058 2.555 -12.819 1.00 97.31 89 GLY A O 1
ATOM 702 N N . ALA A 1 90 ? -4.862 2.084 -10.776 1.00 98.25 90 ALA A N 1
ATOM 703 C CA . ALA A 1 90 ? -4.559 3.390 -10.210 1.00 98.25 90 ALA A CA 1
ATOM 704 C C . ALA A 1 90 ? -3.055 3.586 -9.985 1.00 98.25 90 ALA A C 1
ATOM 706 O O . ALA A 1 90 ? -2.290 2.630 -9.815 1.00 98.25 90 ALA A O 1
ATOM 707 N N . HIS A 1 91 ? -2.654 4.851 -9.928 1.00 98.00 91 HIS A N 1
ATOM 708 C CA . HIS A 1 91 ? -1.344 5.265 -9.450 1.00 98.00 91 HIS A CA 1
ATOM 709 C C . HIS A 1 91 ? -1.487 6.326 -8.359 1.00 98.00 91 HIS A C 1
ATOM 711 O O . HIS A 1 91 ? -2.544 6.943 -8.211 1.00 98.00 91 HIS A O 1
ATOM 717 N N . PHE A 1 92 ? -0.429 6.505 -7.579 1.00 98.06 92 PHE A N 1
ATOM 718 C CA . PHE A 1 92 ? -0.341 7.519 -6.541 1.00 98.06 92 PHE A CA 1
ATOM 719 C C . PHE A 1 92 ? 1.087 8.050 -6.465 1.00 98.06 92 PHE A C 1
ATOM 721 O O . PHE A 1 92 ? 2.037 7.270 -6.531 1.00 98.06 92 PHE A O 1
ATOM 728 N N . GLU A 1 93 ? 1.223 9.359 -6.297 1.00 96.62 93 GLU A N 1
ATOM 729 C CA . GLU A 1 93 ? 2.506 10.054 -6.222 1.00 96.62 93 GLU A CA 1
ATOM 730 C C . GLU A 1 93 ? 2.691 10.658 -4.829 1.00 96.62 93 GLU A C 1
ATOM 732 O O . GLU A 1 93 ? 1.745 11.165 -4.223 1.00 96.62 93 GLU A O 1
ATOM 737 N N . MET A 1 94 ? 3.911 10.597 -4.304 1.00 95.50 94 MET A N 1
ATOM 738 C CA . MET A 1 94 ? 4.266 11.184 -3.017 1.00 95.50 94 MET A CA 1
ATOM 739 C C . MET A 1 94 ? 5.656 11.800 -3.054 1.00 95.50 94 MET A C 1
ATOM 741 O O . MET A 1 94 ? 6.608 11.210 -3.567 1.00 95.50 94 MET A O 1
ATOM 745 N N . VAL A 1 95 ? 5.770 12.988 -2.467 1.00 94.38 95 VAL A N 1
ATOM 746 C CA . VAL A 1 95 ? 7.056 13.659 -2.287 1.00 94.38 95 VAL A CA 1
ATOM 747 C C . VAL A 1 95 ? 7.867 12.892 -1.250 1.00 94.38 95 VAL A C 1
ATOM 749 O O . VAL A 1 95 ? 7.379 12.596 -0.157 1.00 94.38 95 VAL A O 1
ATOM 752 N N . VAL A 1 96 ? 9.110 12.574 -1.590 1.00 93.50 96 VAL A N 1
ATOM 753 C CA . VAL A 1 96 ? 10.058 11.980 -0.653 1.00 93.50 96 VAL A CA 1
ATOM 754 C C . VAL A 1 96 ? 10.712 13.113 0.147 1.00 93.50 96 VAL A C 1
ATOM 756 O O . VAL A 1 96 ? 11.219 14.066 -0.449 1.00 93.50 96 VAL A O 1
ATOM 759 N N . PRO A 1 97 ? 10.705 13.055 1.491 1.00 92.19 97 PRO A N 1
ATOM 760 C CA . PRO A 1 97 ? 11.333 14.080 2.316 1.00 92.19 97 PRO A CA 1
ATOM 761 C C . PRO A 1 97 ? 12.827 14.231 2.017 1.00 92.19 97 PRO A C 1
ATOM 763 O O . PRO A 1 97 ? 13.537 13.235 1.900 1.00 92.19 97 PRO A O 1
ATOM 766 N N . ALA A 1 98 ? 13.325 15.470 2.009 1.00 87.88 98 ALA A N 1
ATOM 767 C CA . ALA A 1 98 ? 14.733 15.789 1.733 1.00 87.88 98 ALA A CA 1
ATOM 768 C C . ALA A 1 98 ? 15.742 15.177 2.732 1.00 87.88 98 ALA A C 1
ATOM 770 O O . ALA A 1 98 ? 16.946 15.205 2.492 1.00 87.88 98 ALA A O 1
ATOM 771 N N . SER A 1 99 ? 15.270 14.626 3.858 1.00 86.94 99 SER A N 1
ATOM 772 C CA . SER A 1 99 ? 16.095 13.848 4.790 1.00 86.94 99 SER A CA 1
ATOM 773 C C . SER A 1 99 ? 16.554 12.503 4.215 1.00 86.94 99 SER A C 1
ATOM 775 O O . SER A 1 99 ? 17.502 11.915 4.732 1.00 86.94 99 SER A O 1
ATOM 777 N N . VAL A 1 100 ? 15.899 12.012 3.160 1.00 86.88 100 VAL A N 1
ATOM 778 C CA . VAL A 1 100 ? 16.327 10.846 2.384 1.00 86.88 100 VAL A CA 1
ATOM 779 C C . VAL A 1 100 ? 17.292 11.334 1.302 1.00 86.88 100 VAL A C 1
ATOM 781 O O . VAL A 1 100 ? 16.885 12.000 0.354 1.00 86.88 100 VAL A O 1
ATOM 784 N N . LEU A 1 101 ? 18.583 11.039 1.465 1.00 78.12 101 LEU A N 1
ATOM 785 C CA . LEU A 1 101 ? 19.643 11.548 0.593 1.00 78.12 101 LEU A CA 1
ATOM 786 C C . LEU A 1 101 ? 19.741 10.741 -0.718 1.00 78.12 101 LEU A C 1
ATOM 788 O O . LEU A 1 101 ? 20.131 9.580 -0.674 1.00 78.12 101 LEU A O 1
ATOM 792 N N . PRO A 1 102 ? 19.539 11.339 -1.906 1.00 71.38 102 PRO A N 1
ATOM 793 C CA . PRO A 1 102 ? 19.456 10.602 -3.177 1.00 71.38 102 PRO A CA 1
ATOM 794 C C . PRO A 1 102 ? 20.637 9.672 -3.515 1.00 71.38 102 PRO A C 1
ATOM 796 O O . PRO A 1 102 ? 20.478 8.713 -4.268 1.00 71.38 102 PRO A O 1
ATOM 799 N N . SER A 1 103 ? 21.831 9.969 -2.997 1.00 69.00 103 SER A N 1
ATOM 800 C CA . SER A 1 103 ? 23.082 9.258 -3.288 1.00 69.00 103 SER A CA 1
ATOM 801 C C . SER A 1 103 ? 23.382 8.082 -2.352 1.00 69.00 103 SER A C 1
ATOM 803 O O . SER A 1 103 ? 24.336 7.342 -2.603 1.00 69.00 103 SER A O 1
ATOM 805 N N . ALA A 1 104 ? 22.604 7.888 -1.284 1.00 75.81 104 ALA A N 1
ATOM 806 C CA . ALA A 1 104 ? 22.789 6.770 -0.368 1.00 75.81 104 ALA A CA 1
ATOM 807 C C . ALA A 1 104 ? 22.029 5.521 -0.844 1.00 75.81 104 ALA A C 1
ATOM 809 O O . ALA A 1 104 ? 21.003 5.593 -1.520 1.00 75.81 104 ALA A O 1
ATOM 810 N N . THR A 1 105 ? 22.543 4.342 -0.481 1.00 85.38 105 THR A N 1
ATOM 811 C CA . THR A 1 105 ? 21.754 3.111 -0.607 1.00 85.38 105 THR A CA 1
ATOM 812 C C . THR A 1 105 ? 20.730 3.098 0.515 1.00 85.38 105 THR A C 1
ATOM 814 O O . THR A 1 105 ? 21.108 3.087 1.684 1.00 85.38 105 THR A O 1
ATOM 817 N N . HIS A 1 106 ? 19.454 3.084 0.153 1.00 90.75 106 HIS A N 1
ATOM 818 C CA . HIS A 1 106 ? 18.350 3.098 1.106 1.00 90.75 106 HIS A CA 1
ATOM 819 C C . HIS A 1 106 ? 17.562 1.795 1.060 1.00 90.75 106 HIS A C 1
ATOM 821 O O . HIS A 1 106 ? 17.510 1.126 0.032 1.00 90.75 106 HIS A O 1
ATOM 827 N N . ARG A 1 107 ? 16.879 1.444 2.144 1.00 92.44 107 ARG A N 1
ATOM 828 C CA . ARG A 1 107 ? 15.937 0.329 2.187 1.00 92.44 107 ARG A CA 1
ATOM 829 C C . ARG A 1 107 ? 14.520 0.849 2.009 1.00 92.44 107 ARG A C 1
ATOM 831 O O . ARG A 1 107 ? 13.957 1.484 2.899 1.00 92.44 107 ARG A O 1
ATOM 838 N N . PHE A 1 108 ? 13.907 0.526 0.881 1.00 95.00 108 PHE A N 1
ATOM 839 C CA . PHE A 1 108 ? 12.488 0.768 0.671 1.00 95.00 108 PHE A CA 1
ATOM 840 C C . PHE A 1 108 ? 11.670 -0.408 1.188 1.00 95.00 108 PHE A C 1
ATOM 842 O O . PHE A 1 108 ? 12.000 -1.563 0.912 1.00 95.00 108 PHE A O 1
ATOM 849 N N . SER A 1 109 ? 10.603 -0.136 1.939 1.00 96.62 109 SER A N 1
ATOM 850 C CA . SER A 1 109 ? 9.731 -1.196 2.443 1.00 96.62 109 SER A CA 1
ATOM 851 C C . SER A 1 109 ? 8.300 -0.747 2.689 1.00 96.62 109 SER A C 1
ATOM 853 O O . SER A 1 109 ? 8.031 0.424 2.948 1.00 96.62 109 SER A O 1
ATOM 855 N N . TYR A 1 110 ? 7.386 -1.707 2.632 1.00 97.62 110 TYR A N 1
ATOM 856 C CA . TYR A 1 110 ? 5.987 -1.537 3.002 1.00 97.62 110 TYR A CA 1
ATOM 857 C C . TYR A 1 110 ? 5.381 -2.872 3.426 1.00 97.62 110 TYR A C 1
ATOM 859 O O . TYR A 1 110 ? 5.960 -3.941 3.229 1.00 97.62 110 TYR A O 1
ATOM 867 N N . LYS A 1 111 ? 4.177 -2.817 3.988 1.00 96.75 111 LYS A N 1
ATOM 868 C CA . LYS A 1 111 ? 3.343 -3.986 4.259 1.00 96.75 111 LYS A CA 1
ATOM 869 C C . LYS A 1 111 ? 2.102 -3.937 3.385 1.00 96.75 111 LYS A C 1
ATOM 871 O O . LYS A 1 111 ? 1.488 -2.882 3.288 1.00 96.75 111 LYS A O 1
ATOM 876 N N . ALA A 1 112 ? 1.708 -5.053 2.785 1.00 96.62 112 ALA A N 1
ATOM 877 C CA . ALA A 1 112 ? 0.402 -5.182 2.143 1.00 96.62 112 ALA A CA 1
ATOM 878 C C . ALA A 1 112 ? -0.511 -6.059 3.002 1.00 96.62 112 ALA A C 1
ATOM 880 O O . ALA A 1 112 ? -0.074 -7.103 3.500 1.00 96.62 112 ALA A O 1
ATOM 881 N N . LEU A 1 113 ? -1.765 -5.640 3.179 1.00 94.75 113 LEU A N 1
ATOM 882 C CA . LEU A 1 113 ? -2.764 -6.469 3.849 1.00 94.75 113 LEU A CA 1
ATOM 883 C C . LEU A 1 113 ? -3.290 -7.548 2.902 1.00 94.75 113 LEU A C 1
ATOM 885 O O . LEU A 1 113 ? -3.523 -7.292 1.722 1.00 94.75 113 LEU A O 1
ATOM 889 N N . THR A 1 114 ? -3.516 -8.739 3.446 1.00 93.50 114 THR A N 1
ATOM 890 C CA . THR A 1 114 ? -4.225 -9.830 2.774 1.00 93.50 114 THR A CA 1
ATOM 891 C C . THR A 1 114 ? -5.734 -9.717 2.995 1.00 93.50 114 THR A C 1
ATOM 893 O O . THR A 1 114 ? -6.193 -8.998 3.886 1.00 93.50 114 THR A O 1
ATOM 896 N N . ASP A 1 115 ? -6.514 -10.488 2.233 1.00 91.88 115 ASP A N 1
ATOM 897 C CA . ASP A 1 115 ? -7.978 -10.568 2.376 1.00 91.88 115 ASP A CA 1
ATOM 898 C C . ASP A 1 115 ? -8.434 -10.985 3.788 1.00 91.88 115 ASP A C 1
ATOM 900 O O . ASP A 1 115 ? -9.539 -10.655 4.212 1.00 91.88 115 ASP A O 1
ATOM 904 N N . TYR A 1 116 ? -7.573 -11.680 4.538 1.00 91.12 116 TYR A N 1
ATOM 905 C CA . TYR A 1 116 ? -7.841 -12.134 5.906 1.00 91.12 116 TYR A CA 1
ATOM 906 C C . TYR A 1 116 ? -7.359 -11.144 6.979 1.00 91.12 116 TYR A C 1
ATOM 908 O O . TYR A 1 116 ? -7.394 -11.454 8.167 1.00 91.12 116 TYR A O 1
ATOM 916 N N . GLY A 1 117 ? -6.864 -9.968 6.580 1.00 89.44 117 GLY A N 1
ATOM 917 C CA . GLY A 1 117 ? -6.303 -8.966 7.489 1.00 89.44 117 GLY A CA 1
ATOM 918 C C . GLY A 1 117 ? -4.871 -9.254 7.957 1.00 89.44 117 GLY A C 1
ATOM 919 O O . GLY A 1 117 ? -4.342 -8.512 8.783 1.00 89.44 117 GLY A O 1
ATOM 920 N N . GLY A 1 118 ? -4.223 -10.298 7.430 1.00 91.50 118 GLY A N 1
ATOM 921 C CA . GLY A 1 118 ? -2.800 -10.559 7.662 1.00 91.50 118 GLY A CA 1
ATOM 922 C C . GLY A 1 118 ? -1.914 -9.537 6.947 1.00 91.50 118 GLY A C 1
ATOM 923 O O . GLY A 1 118 ? -2.352 -8.885 6.005 1.00 91.50 118 GLY A O 1
ATOM 924 N N . GLN A 1 119 ? -0.656 -9.401 7.366 1.00 92.75 119 GLN A N 1
ATOM 925 C CA . GLN A 1 119 ? 0.308 -8.478 6.755 1.00 92.75 119 GLN A CA 1
ATOM 926 C C . GLN A 1 119 ? 1.447 -9.254 6.087 1.00 92.75 119 GLN A C 1
ATOM 928 O O . GLN A 1 119 ? 2.085 -10.085 6.730 1.00 92.75 119 GLN A O 1
ATOM 933 N N . ARG A 1 120 ? 1.741 -8.942 4.821 1.00 94.06 120 ARG A N 1
ATOM 934 C CA . ARG A 1 120 ? 2.949 -9.393 4.110 1.00 94.06 120 ARG A CA 1
ATOM 935 C C . ARG A 1 120 ? 3.904 -8.215 3.953 1.00 94.06 120 ARG A C 1
ATOM 937 O O . ARG A 1 120 ? 3.493 -7.166 3.461 1.00 94.06 120 ARG A O 1
ATOM 944 N N . THR A 1 121 ? 5.153 -8.376 4.374 1.00 95.44 121 THR A N 1
ATOM 945 C CA . THR A 1 121 ? 6.182 -7.332 4.255 1.00 95.44 121 THR A CA 1
ATOM 946 C C . THR A 1 121 ? 6.896 -7.460 2.918 1.00 95.44 121 THR A C 1
ATOM 948 O O . THR A 1 121 ? 7.278 -8.559 2.526 1.00 95.44 121 THR A O 1
ATOM 951 N N . TYR A 1 122 ? 7.102 -6.335 2.242 1.00 95.94 122 TYR A N 1
ATOM 952 C CA . TYR A 1 122 ? 7.841 -6.244 0.991 1.00 95.94 122 TYR A CA 1
ATOM 953 C C . TYR A 1 122 ? 8.961 -5.226 1.124 1.00 95.94 122 TYR A C 1
ATOM 955 O O . TYR A 1 122 ? 8.797 -4.200 1.791 1.00 95.94 122 TYR A O 1
ATOM 963 N N . CYS A 1 123 ? 10.090 -5.489 0.474 1.00 95.25 123 CYS A N 1
ATOM 964 C CA . CYS A 1 123 ? 11.195 -4.547 0.456 1.00 95.25 123 CYS A CA 1
ATOM 965 C C . CYS A 1 123 ? 12.125 -4.698 -0.747 1.00 95.25 123 CYS A C 1
ATOM 967 O O . CYS A 1 123 ? 12.090 -5.692 -1.471 1.00 95.25 123 CYS A O 1
ATOM 969 N N . THR A 1 124 ? 12.951 -3.676 -0.958 1.00 93.62 124 THR A N 1
ATOM 970 C CA . THR A 1 124 ? 14.080 -3.696 -1.891 1.00 93.62 124 THR A CA 1
ATOM 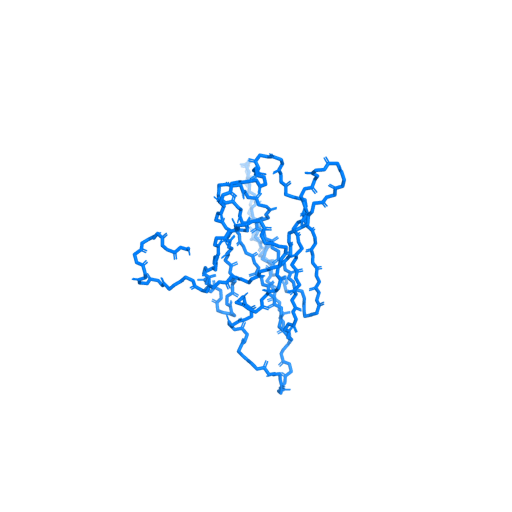971 C C . THR A 1 124 ? 15.119 -2.653 -1.474 1.00 93.62 124 THR A C 1
ATOM 973 O O . THR A 1 124 ? 14.742 -1.603 -0.938 1.00 93.62 124 THR A O 1
ATOM 976 N N . PRO A 1 125 ? 16.416 -2.883 -1.731 1.00 91.88 125 PRO A N 1
ATOM 977 C CA . PRO A 1 125 ? 17.389 -1.803 -1.729 1.00 91.88 125 PRO A CA 1
ATOM 978 C C . PRO A 1 125 ? 17.088 -0.821 -2.875 1.00 91.88 125 PRO A C 1
ATOM 980 O O . PRO A 1 125 ? 16.797 -1.230 -4.000 1.00 91.88 125 PRO A O 1
ATOM 983 N N . LEU A 1 126 ? 17.179 0.476 -2.594 1.00 88.38 126 LEU A N 1
ATOM 984 C CA . LEU A 1 126 ? 17.155 1.567 -3.562 1.00 88.38 126 LEU A CA 1
ATOM 985 C C . LEU A 1 126 ? 18.589 2.012 -3.828 1.00 88.38 126 LEU A C 1
ATOM 987 O O . LEU A 1 126 ? 19.290 2.454 -2.920 1.00 88.38 126 LEU A O 1
ATOM 991 N N . LYS A 1 127 ? 19.013 1.906 -5.088 1.00 81.44 127 LYS A N 1
ATOM 992 C CA . LYS A 1 127 ? 20.347 2.305 -5.563 1.00 81.44 127 LYS A CA 1
ATOM 993 C C . LYS A 1 127 ? 20.237 3.339 -6.688 1.00 81.44 127 LYS A C 1
ATOM 995 O O . LYS A 1 127 ? 20.740 3.111 -7.783 1.00 81.44 127 LYS A O 1
ATOM 1000 N N . GLY A 1 128 ? 19.469 4.408 -6.468 1.00 71.12 128 GLY A N 1
ATOM 1001 C CA . GLY A 1 128 ? 19.237 5.455 -7.477 1.00 71.12 128 GLY A CA 1
ATOM 1002 C C . GLY A 1 128 ? 18.523 4.984 -8.756 1.00 71.12 128 GLY A C 1
ATOM 1003 O O . GLY A 1 128 ? 18.555 5.676 -9.769 1.00 71.12 128 GLY A O 1
ATOM 1004 N N . GLN A 1 129 ? 17.899 3.801 -8.741 1.00 74.25 129 GLN A N 1
ATOM 1005 C CA . GLN A 1 129 ? 17.152 3.272 -9.882 1.00 74.25 129 GLN A CA 1
ATOM 1006 C C . GLN A 1 129 ? 15.828 4.022 -10.045 1.00 74.25 129 GLN A C 1
ATOM 1008 O O . GLN A 1 129 ? 15.067 4.160 -9.088 1.00 74.25 129 GLN A O 1
ATOM 1013 N N . ALA A 1 130 ? 15.535 4.446 -11.276 1.00 83.69 130 ALA A N 1
ATOM 1014 C CA . ALA A 1 130 ? 14.313 5.184 -11.581 1.00 83.69 130 ALA A CA 1
ATOM 1015 C C . ALA A 1 130 ? 13.046 4.323 -11.489 1.00 83.69 130 ALA A C 1
ATOM 1017 O O . ALA A 1 130 ? 11.985 4.863 -11.206 1.00 83.69 130 ALA A O 1
ATOM 1018 N N . ALA A 1 131 ? 13.138 3.008 -11.711 1.00 93.44 131 ALA A N 1
ATOM 1019 C CA . ALA A 1 131 ? 12.017 2.075 -11.633 1.00 93.44 131 ALA A CA 1
ATOM 1020 C C . ALA A 1 131 ? 12.434 0.785 -10.920 1.00 93.44 131 ALA A C 1
ATOM 1022 O O . ALA A 1 131 ? 13.525 0.269 -11.166 1.00 93.44 131 ALA A O 1
ATOM 1023 N N . PHE A 1 132 ? 11.572 0.265 -10.048 1.00 94.62 132 PHE A N 1
ATOM 1024 C CA . PHE A 1 132 ? 11.845 -0.937 -9.263 1.00 94.62 132 PHE A CA 1
ATOM 1025 C C . PHE A 1 132 ? 10.557 -1.635 -8.799 1.00 94.62 132 PHE A C 1
ATOM 1027 O O . PHE A 1 132 ? 9.450 -1.097 -8.861 1.00 94.62 132 PHE A O 1
ATOM 1034 N N . THR A 1 133 ? 10.719 -2.861 -8.307 1.00 95.00 133 THR A N 1
ATOM 1035 C CA . THR A 1 133 ? 9.680 -3.654 -7.637 1.00 95.00 133 THR A CA 1
ATOM 1036 C C . THR A 1 133 ? 10.217 -4.137 -6.295 1.00 95.00 133 THR A C 1
ATOM 1038 O O . THR A 1 133 ? 11.424 -4.316 -6.143 1.00 95.00 133 THR A O 1
ATOM 1041 N N . ALA A 1 134 ? 9.340 -4.377 -5.323 1.00 95.00 134 ALA A N 1
ATOM 1042 C CA . ALA A 1 134 ? 9.738 -4.912 -4.023 1.00 95.00 134 ALA A CA 1
ATOM 1043 C C . ALA A 1 134 ? 9.448 -6.415 -3.946 1.00 95.00 134 ALA A C 1
ATOM 1045 O O . ALA A 1 134 ? 8.391 -6.868 -4.385 1.00 95.00 134 ALA A O 1
ATOM 1046 N N . ARG A 1 135 ? 10.366 -7.184 -3.358 1.00 93.56 135 ARG A N 1
ATOM 1047 C CA . ARG A 1 135 ? 10.179 -8.623 -3.132 1.00 93.56 135 ARG A CA 1
ATOM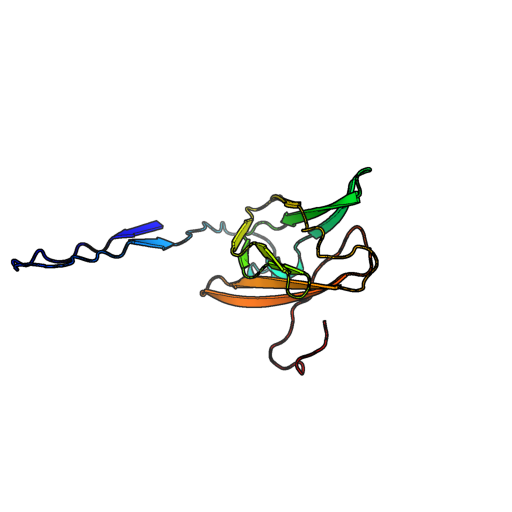 1048 C C . ARG A 1 135 ? 9.540 -8.879 -1.778 1.00 93.56 135 ARG A C 1
ATOM 1050 O O . ARG A 1 135 ? 9.684 -8.076 -0.858 1.00 93.56 135 ARG A O 1
ATOM 1057 N N . LEU A 1 136 ? 8.843 -10.004 -1.660 1.00 93.75 136 LEU A N 1
ATOM 1058 C CA . LEU A 1 136 ? 8.324 -10.470 -0.380 1.00 93.75 136 LEU A CA 1
ATOM 1059 C C . LEU A 1 136 ? 9.487 -10.802 0.564 1.00 93.75 136 LEU A C 1
ATOM 1061 O O . LEU A 1 136 ? 10.431 -11.485 0.169 1.00 93.75 136 LEU A O 1
ATOM 1065 N N . LEU A 1 137 ? 9.388 -10.350 1.810 1.00 90.06 137 LEU A N 1
ATOM 1066 C CA . LEU A 1 137 ? 10.249 -10.791 2.899 1.00 90.06 137 LEU A CA 1
ATOM 1067 C C . LEU A 1 137 ? 9.594 -11.998 3.582 1.00 90.06 137 LEU A C 1
ATOM 1069 O O . LEU A 1 137 ? 8.483 -11.889 4.111 1.00 90.06 137 LEU A O 1
ATOM 1073 N N . GLU A 1 138 ? 10.254 -13.152 3.537 1.00 79.19 138 GLU A N 1
ATOM 1074 C CA . GLU A 1 138 ? 9.731 -14.378 4.135 1.00 79.19 138 GLU A CA 1
ATOM 1075 C C . GLU A 1 138 ? 9.907 -14.368 5.664 1.00 79.19 138 GLU A C 1
ATOM 1077 O O . GLU A 1 138 ? 10.935 -13.922 6.167 1.00 79.19 138 GLU A O 1
ATOM 1082 N N . PRO A 1 139 ? 8.940 -14.886 6.443 1.00 61.84 139 PRO A N 1
ATOM 1083 C CA . PRO A 1 139 ? 8.993 -14.828 7.906 1.00 61.84 139 PRO A CA 1
ATOM 1084 C C . PRO A 1 139 ? 10.185 -15.566 8.543 1.00 61.84 139 PRO A C 1
ATOM 1086 O O . PRO A 1 139 ? 10.463 -15.352 9.721 1.00 61.84 139 PRO A O 1
ATOM 1089 N N . HIS A 1 140 ? 10.865 -16.442 7.797 1.00 57.16 140 HIS A N 1
ATOM 1090 C CA . HIS A 1 140 ? 11.991 -17.253 8.272 1.00 57.16 140 HIS A CA 1
ATOM 1091 C C . HIS A 1 140 ? 13.358 -16.791 7.749 1.00 57.16 140 HIS A C 1
ATOM 1093 O O . HIS A 1 140 ? 14.368 -17.405 8.091 1.00 57.16 140 HIS A O 1
ATOM 1099 N N . SER A 1 141 ? 13.424 -15.719 6.952 1.00 55.25 141 SER A N 1
ATOM 1100 C CA . SER A 1 141 ? 14.710 -15.105 6.626 1.00 55.25 141 SER A CA 1
ATOM 1101 C C . SER A 1 141 ? 15.216 -14.355 7.856 1.00 55.25 141 SER A C 1
ATOM 1103 O O . SER A 1 141 ? 14.518 -13.481 8.376 1.00 55.25 141 SER A O 1
ATOM 1105 N N . PHE A 1 142 ? 16.412 -14.706 8.335 1.00 50.88 142 PHE A N 1
ATOM 1106 C CA . PHE A 1 142 ? 17.115 -13.933 9.358 1.00 50.88 142 PHE A CA 1
ATOM 1107 C C . PHE A 1 142 ? 17.123 -12.444 8.971 1.00 50.88 142 PHE A C 1
ATOM 1109 O O . PHE A 1 142 ? 17.195 -12.096 7.796 1.00 50.88 142 PHE A O 1
ATOM 1116 N N . GLN A 1 143 ? 16.973 -11.594 9.983 1.00 48.84 143 GLN A N 1
ATOM 1117 C CA . GLN A 1 143 ? 16.371 -10.256 9.970 1.00 48.84 143 GLN A CA 1
ATOM 1118 C C . GLN A 1 143 ? 16.910 -9.175 9.011 1.00 48.84 1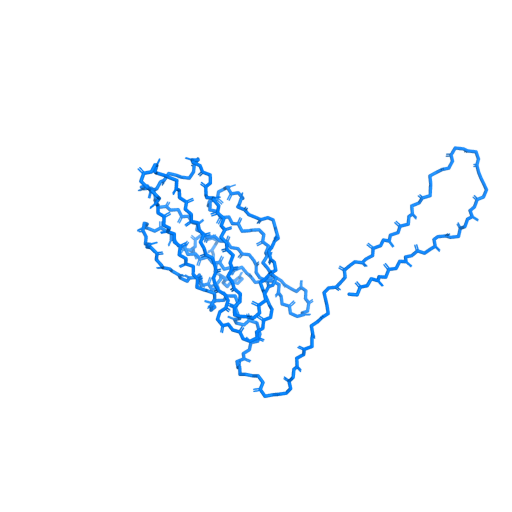43 GLN A C 1
ATOM 1120 O O . GLN A 1 143 ? 16.388 -8.066 9.073 1.00 48.84 143 GLN A O 1
ATOM 1125 N N . ASP A 1 144 ? 17.846 -9.434 8.100 1.00 48.56 144 ASP A N 1
ATOM 1126 C CA . ASP A 1 144 ? 18.631 -8.343 7.505 1.00 48.56 144 ASP A CA 1
ATOM 1127 C C . ASP A 1 144 ? 18.708 -8.284 5.977 1.00 48.56 144 ASP A C 1
ATOM 1129 O O . ASP A 1 144 ? 19.188 -7.283 5.451 1.00 48.56 144 ASP A O 1
ATOM 1133 N N . GLU A 1 145 ? 18.192 -9.258 5.225 1.00 56.59 145 GLU A N 1
ATOM 1134 C CA . GLU A 1 145 ? 18.247 -9.161 3.760 1.00 56.59 145 GLU A CA 1
ATOM 1135 C C . GLU A 1 145 ? 16.932 -8.660 3.166 1.00 56.59 145 GLU A C 1
ATOM 1137 O O . GLU A 1 145 ? 16.048 -9.428 2.769 1.00 56.59 145 GLU A O 1
ATOM 1142 N N . CYS A 1 146 ? 16.871 -7.335 3.034 1.00 61.25 146 CYS A N 1
ATOM 1143 C CA . CYS A 1 146 ? 16.438 -6.693 1.797 1.00 61.25 146 CYS A CA 1
ATOM 1144 C C . CYS A 1 146 ? 17.701 -6.453 0.958 1.00 61.25 146 CYS A C 1
ATOM 1146 O O . CYS A 1 146 ? 17.727 -7.018 -0.154 1.00 61.25 146 CYS A O 1
#

Organism: NCBI:txid129137